Protein AF-A0A7F5R3G3-F1 (afdb_monomer)

Structure (mmCIF, N/CA/C/O backbone):
data_AF-A0A7F5R3G3-F1
#
_entry.id   AF-A0A7F5R3G3-F1
#
loop_
_atom_site.group_PDB
_atom_site.id
_atom_site.type_symbol
_atom_site.label_atom_id
_atom_site.label_alt_id
_atom_site.label_comp_id
_atom_site.label_asym_id
_atom_site.label_entity_id
_atom_site.label_seq_id
_atom_site.pdbx_PDB_ins_code
_atom_site.Cartn_x
_atom_site.Cartn_y
_atom_site.Cartn_z
_atom_site.occupancy
_atom_site.B_iso_or_equiv
_atom_site.auth_seq_id
_atom_site.auth_comp_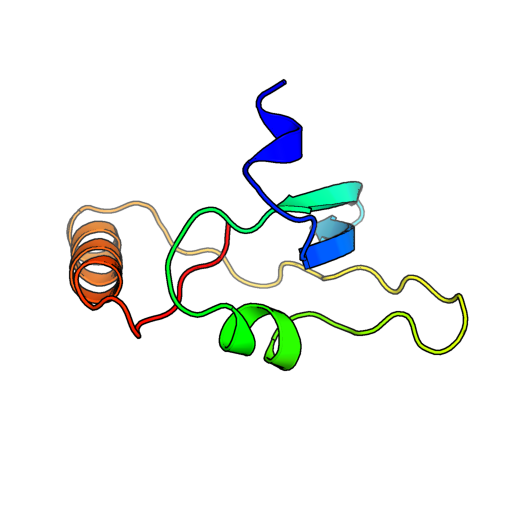id
_atom_site.auth_asym_id
_atom_site.auth_atom_id
_atom_site.pdbx_PDB_model_num
ATOM 1 N N . MET A 1 1 ? -22.147 -7.712 -4.011 1.00 56.12 1 MET A N 1
ATOM 2 C CA . MET A 1 1 ? -20.938 -7.357 -4.789 1.00 56.12 1 MET A CA 1
ATOM 3 C C . MET A 1 1 ? -20.078 -6.434 -3.938 1.00 56.12 1 MET A C 1
ATOM 5 O O . MET A 1 1 ? -20.431 -5.270 -3.811 1.00 56.12 1 MET A O 1
ATOM 9 N N . LEU A 1 2 ? -19.006 -6.954 -3.331 1.00 63.50 2 LEU A N 1
ATOM 10 C CA . LEU A 1 2 ? -18.123 -6.229 -2.396 1.00 63.50 2 LEU A CA 1
ATOM 11 C C . LEU A 1 2 ? -17.563 -4.924 -3.000 1.00 63.50 2 LEU A C 1
ATOM 13 O O . LEU A 1 2 ? -17.533 -3.891 -2.347 1.00 63.50 2 LEU A O 1
ATOM 17 N N . LEU A 1 3 ? -17.247 -4.943 -4.298 1.00 61.78 3 LEU A N 1
ATOM 18 C CA . LEU A 1 3 ? -16.749 -3.787 -5.054 1.00 61.78 3 LEU A CA 1
ATOM 19 C C . LEU A 1 3 ? -17.752 -2.627 -5.186 1.00 61.78 3 LEU A C 1
ATOM 21 O O . LEU A 1 3 ? -17.348 -1.515 -5.493 1.00 61.78 3 LEU A O 1
ATOM 25 N N . LYS A 1 4 ? -19.056 -2.846 -4.953 1.00 67.25 4 LYS A N 1
ATOM 26 C CA . LYS A 1 4 ? -20.043 -1.750 -4.935 1.00 67.25 4 LYS A CA 1
ATOM 27 C C . LYS A 1 4 ? -20.018 -0.952 -3.627 1.00 67.25 4 LYS A C 1
ATOM 29 O O . LYS A 1 4 ? -20.588 0.129 -3.583 1.00 67.25 4 LYS A O 1
ATOM 34 N N . GLN A 1 5 ? -19.411 -1.496 -2.569 1.00 80.50 5 GLN A N 1
ATOM 35 C CA . GLN A 1 5 ? -19.389 -0.882 -1.237 1.00 80.50 5 GLN A CA 1
ATOM 36 C C . GLN A 1 5 ? -18.157 0.001 -1.005 1.00 80.50 5 GLN A C 1
ATOM 38 O O . GLN A 1 5 ? -18.177 0.830 -0.102 1.00 80.50 5 GLN A O 1
ATOM 43 N N . TYR A 1 6 ? -17.119 -0.142 -1.831 1.00 87.19 6 TYR A N 1
ATOM 44 C CA . TYR A 1 6 ? -15.856 0.575 -1.692 1.00 87.19 6 TYR A CA 1
ATOM 45 C C . TYR A 1 6 ? -15.534 1.286 -3.011 1.00 87.19 6 TYR A C 1
ATOM 47 O O . TYR A 1 6 ? -15.313 0.604 -4.013 1.00 87.19 6 TYR A O 1
ATOM 55 N N . PRO A 1 7 ? -15.556 2.630 -3.071 1.00 89.38 7 PRO A N 1
ATOM 56 C CA . PRO A 1 7 ? -15.290 3.354 -4.309 1.00 89.38 7 PRO A CA 1
ATOM 57 C C . PRO A 1 7 ? -13.814 3.240 -4.714 1.00 89.38 7 PRO A C 1
ATOM 59 O O . PRO A 1 7 ? -12.918 3.249 -3.867 1.00 89.38 7 PRO A O 1
ATOM 62 N N . CYS A 1 8 ? -13.556 3.143 -6.021 1.00 89.38 8 CYS A N 1
ATOM 63 C CA . CYS A 1 8 ? -12.199 3.201 -6.566 1.00 89.38 8 CYS A CA 1
ATOM 64 C C . CYS A 1 8 ? -11.660 4.630 -6.425 1.00 89.38 8 CYS A C 1
ATOM 66 O O . CYS A 1 8 ? -12.232 5.564 -6.985 1.00 89.38 8 CYS A O 1
ATOM 68 N N . MET A 1 9 ? -10.556 4.790 -5.700 1.00 90.44 9 MET A N 1
ATOM 69 C CA . MET A 1 9 ? -9.931 6.088 -5.424 1.00 90.44 9 MET A CA 1
ATOM 70 C C . MET A 1 9 ? -8.818 6.426 -6.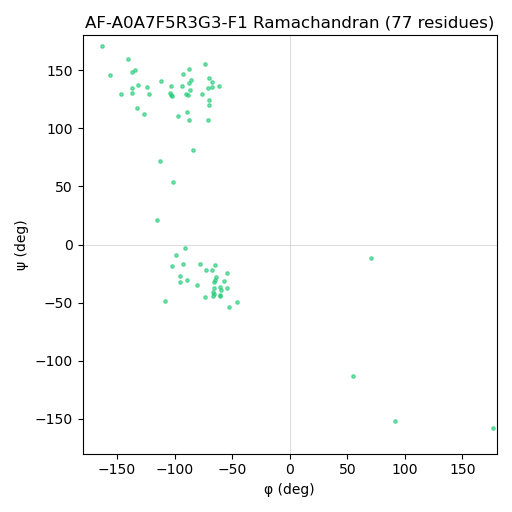399 1.00 90.44 9 MET A C 1
ATOM 72 O O . MET A 1 9 ? -8.581 7.597 -6.691 1.00 90.44 9 MET A O 1
ATOM 76 N N . TRP A 1 10 ? -8.116 5.406 -6.880 1.00 91.00 10 TRP A N 1
ATOM 77 C CA . TRP A 1 10 ? -6.998 5.583 -7.786 1.00 91.00 10 TRP A CA 1
ATOM 78 C C . TRP A 1 10 ? -6.770 4.330 -8.614 1.00 91.00 10 TRP A C 1
ATOM 80 O O . TRP A 1 10 ? -6.963 3.211 -8.143 1.00 91.00 10 TRP A O 1
ATOM 90 N N . GLN A 1 11 ? -6.336 4.532 -9.849 1.00 90.94 11 GLN A N 1
ATOM 91 C CA . GLN A 1 11 ? -5.965 3.471 -10.766 1.00 90.94 11 GLN A CA 1
ATOM 92 C C . GLN A 1 11 ? -4.677 3.876 -11.468 1.00 90.94 11 GLN A C 1
ATOM 94 O O . GLN A 1 11 ? -4.579 4.981 -12.010 1.00 90.94 11 GLN A O 1
ATOM 99 N N . GLY A 1 12 ? -3.705 2.973 -11.485 1.00 92.06 12 GLY A N 1
ATOM 100 C CA . GLY A 1 12 ? -2.442 3.240 -12.147 1.00 92.06 12 GLY A CA 1
ATOM 101 C C . GLY A 1 12 ? -1.425 2.125 -11.989 1.00 92.06 12 GLY A C 1
ATOM 102 O O . GLY A 1 12 ? -1.775 0.970 -11.749 1.00 92.06 12 GLY A O 1
ATOM 103 N N . LEU A 1 13 ? -0.155 2.481 -12.157 1.00 93.62 13 LEU A N 1
ATOM 104 C CA . LEU A 1 13 ? 0.968 1.558 -12.053 1.00 93.62 13 LEU A CA 1
ATOM 105 C C . LEU A 1 13 ? 1.677 1.765 -10.712 1.00 93.62 13 LEU A C 1
ATOM 107 O O . LEU A 1 13 ? 2.046 2.888 -10.380 1.00 93.62 13 LEU A O 1
ATOM 111 N N . LEU A 1 14 ? 1.903 0.701 -9.950 1.00 94.94 14 LEU A N 1
ATOM 112 C CA . LEU A 1 14 ? 2.864 0.696 -8.846 1.00 94.94 14 LEU A CA 1
ATOM 113 C C . LEU A 1 14 ? 4.203 0.186 -9.364 1.00 94.94 14 LEU A C 1
ATOM 115 O O . LEU A 1 14 ? 4.233 -0.810 -10.083 1.00 94.94 14 LEU A O 1
ATOM 119 N N . ALA A 1 15 ? 5.300 0.839 -8.986 1.00 95.31 15 ALA A N 1
ATOM 120 C CA . ALA A 1 15 ? 6.643 0.421 -9.377 1.00 95.31 15 ALA A CA 1
ATOM 121 C C . ALA A 1 15 ? 7.553 0.184 -8.173 1.00 95.31 15 ALA A C 1
ATOM 123 O O . ALA A 1 15 ? 7.642 1.016 -7.265 1.00 95.31 15 ALA A O 1
ATOM 124 N N . LEU A 1 16 ? 8.303 -0.915 -8.220 1.00 96.38 16 LEU A N 1
ATOM 125 C CA . LEU A 1 16 ? 9.364 -1.230 -7.272 1.00 96.38 16 LEU A CA 1
ATOM 126 C C . LEU A 1 16 ? 10.603 -1.662 -8.054 1.00 96.38 16 LEU A C 1
ATOM 128 O O . LEU A 1 16 ? 10.596 -2.679 -8.741 1.00 96.38 16 LEU A O 1
AT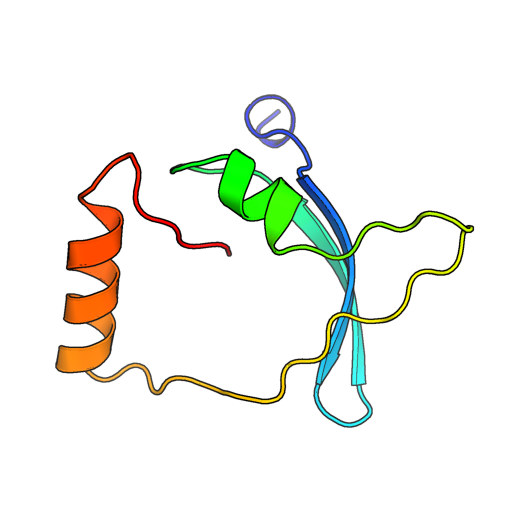OM 132 N N . LYS A 1 17 ? 11.694 -0.899 -7.926 1.00 93.25 17 LYS A N 1
ATOM 133 C CA . LYS A 1 17 ? 12.909 -1.084 -8.737 1.00 93.25 17 LYS A CA 1
ATOM 134 C C . LYS A 1 17 ? 12.574 -1.038 -10.240 1.00 93.25 17 LYS A C 1
ATOM 136 O O . LYS A 1 17 ? 12.185 0.022 -10.730 1.00 93.25 17 LYS A O 1
ATOM 141 N N . ASN A 1 18 ? 12.721 -2.164 -10.935 1.00 94.00 18 ASN A N 1
ATOM 142 C CA . ASN A 1 18 ? 12.464 -2.307 -12.366 1.00 94.00 18 ASN A CA 1
ATOM 143 C C . ASN A 1 18 ? 11.089 -2.925 -12.658 1.00 94.00 18 ASN A C 1
ATOM 145 O O . ASN A 1 18 ? 10.657 -2.903 -13.807 1.00 94.00 18 ASN A O 1
ATOM 149 N N . ASP A 1 19 ? 10.397 -3.424 -11.632 1.00 96.25 19 ASP A N 1
ATOM 150 C CA . ASP A 1 19 ? 9.124 -4.121 -11.783 1.00 96.25 19 ASP A CA 1
ATOM 151 C C . ASP A 1 19 ? 7.958 -3.146 -11.642 1.00 96.25 19 ASP A C 1
ATOM 153 O O . ASP A 1 19 ? 8.020 -2.179 -10.870 1.00 96.25 19 ASP A O 1
ATOM 157 N N . GLN A 1 20 ? 6.882 -3.412 -12.384 1.00 95.69 20 GLN A N 1
ATOM 158 C CA . GLN A 1 20 ? 5.651 -2.630 -12.337 1.00 95.69 20 GLN A CA 1
ATOM 159 C C . GLN A 1 20 ? 4.420 -3.532 -12.333 1.00 95.69 20 GLN A C 1
ATOM 161 O O . GLN A 1 20 ? 4.419 -4.597 -12.947 1.00 95.69 20 GLN A O 1
ATOM 166 N N . ALA A 1 21 ? 3.359 -3.076 -11.673 1.00 95.12 21 ALA A N 1
ATOM 167 C CA . ALA A 1 21 ? 2.067 -3.748 -11.651 1.00 95.12 21 ALA A CA 1
ATOM 168 C C . ALA A 1 21 ? 0.929 -2.736 -11.811 1.00 95.12 21 ALA A C 1
ATOM 170 O O . ALA A 1 21 ? 0.924 -1.692 -11.157 1.00 95.12 21 ALA A O 1
ATOM 171 N N . ALA A 1 22 ? -0.044 -3.060 -12.662 1.00 93.62 22 ALA A N 1
ATOM 172 C CA . ALA A 1 22 ? -1.289 -2.309 -12.760 1.00 93.62 22 ALA A CA 1
ATOM 173 C C . ALA A 1 22 ? -2.200 -2.650 -11.581 1.00 93.62 22 ALA A C 1
ATOM 175 O O . ALA A 1 22 ? -2.442 -3.824 -11.300 1.00 93.62 22 ALA A O 1
ATOM 176 N N . VAL A 1 23 ? -2.700 -1.623 -10.897 1.00 92.75 23 VAL A N 1
ATOM 177 C CA . VAL A 1 23 ? -3.526 -1.778 -9.699 1.00 92.75 23 VAL A CA 1
ATOM 178 C C . VAL A 1 23 ? -4.676 -0.775 -9.670 1.00 92.75 23 VAL A C 1
ATOM 180 O O . VAL A 1 23 ? -4.640 0.281 -10.308 1.00 92.75 23 VAL A O 1
ATOM 183 N N . GLN A 1 24 ? -5.683 -1.109 -8.870 1.00 91.12 24 GLN A N 1
ATOM 184 C CA . GLN A 1 24 ? -6.756 -0.216 -8.453 1.00 91.12 24 GLN A CA 1
ATOM 185 C C . GLN A 1 24 ? -6.762 -0.165 -6.924 1.00 91.12 24 GLN A C 1
ATOM 187 O O . GLN A 1 24 ? -6.746 -1.207 -6.270 1.00 91.12 24 GLN A O 1
ATOM 192 N N . MET A 1 25 ? -6.771 1.041 -6.365 1.00 91.06 25 MET A N 1
ATOM 193 C CA . MET A 1 25 ? -6.861 1.288 -4.928 1.00 91.06 25 MET A CA 1
ATOM 194 C C . MET A 1 25 ? -8.283 1.712 -4.587 1.00 91.06 25 MET A C 1
ATOM 196 O O . MET A 1 25 ? -8.825 2.647 -5.185 1.00 91.06 25 MET A O 1
ATOM 200 N N . TYR A 1 26 ? -8.879 1.037 -3.612 1.00 90.38 26 TYR A N 1
ATOM 201 C CA . TYR A 1 26 ? -10.257 1.256 -3.189 1.00 90.38 26 TYR A CA 1
ATOM 202 C C . TYR A 1 26 ? -10.288 1.861 -1.791 1.00 90.38 26 TYR A C 1
ATOM 204 O O . TYR A 1 26 ? -9.505 1.489 -0.921 1.00 90.38 26 TYR A O 1
ATOM 212 N N . PHE A 1 27 ? -11.205 2.795 -1.565 1.00 87.75 27 PHE A N 1
ATOM 213 C CA . PHE A 1 27 ? -11.391 3.375 -0.242 1.00 87.75 27 PHE A CA 1
ATOM 214 C C . PHE A 1 27 ? -12.014 2.345 0.696 1.00 87.75 27 PHE A C 1
ATOM 216 O O . PHE A 1 27 ? -13.099 1.856 0.402 1.00 87.75 27 PHE A O 1
ATOM 223 N N . VAL A 1 28 ? -11.368 2.066 1.830 1.00 87.75 28 VAL A N 1
ATOM 224 C CA . VAL A 1 28 ? -11.895 1.159 2.866 1.00 87.75 28 VAL A CA 1
ATOM 225 C C . VAL A 1 28 ? -12.342 1.934 4.107 1.00 87.75 28 VAL A C 1
ATOM 227 O O . VAL A 1 28 ? -13.447 1.719 4.600 1.00 87.75 28 VAL A O 1
ATOM 230 N N . SER A 1 29 ? -11.503 2.838 4.618 1.00 85.62 29 SER A N 1
ATOM 231 C CA . SER A 1 29 ? -11.779 3.635 5.819 1.00 85.62 29 SER A CA 1
ATOM 232 C C . SER A 1 29 ? -10.845 4.852 5.921 1.00 85.62 29 SER A C 1
ATOM 234 O O . SER A 1 29 ? -9.886 4.978 5.161 1.00 85.62 29 SER A O 1
ATOM 236 N N . GLY A 1 30 ? -11.122 5.760 6.865 1.00 85.94 30 GLY A N 1
ATOM 237 C CA . GLY A 1 30 ? -10.306 6.953 7.125 1.00 85.94 30 GLY A CA 1
ATOM 238 C C . GLY A 1 30 ? -10.747 8.185 6.328 1.00 85.94 30 GLY A C 1
ATOM 239 O O . GLY A 1 30 ? -11.920 8.340 5.993 1.00 85.94 30 GLY A O 1
ATOM 240 N N . ASN A 1 31 ? -9.804 9.085 6.033 1.00 86.12 31 ASN A N 1
ATOM 241 C CA . ASN A 1 31 ? -10.079 10.347 5.344 1.00 86.12 31 ASN A CA 1
ATOM 242 C C . ASN A 1 31 ? -9.801 10.258 3.832 1.00 86.12 31 ASN A C 1
ATOM 244 O O . ASN A 1 31 ? -8.650 10.222 3.392 1.00 86.12 31 ASN A O 1
ATOM 248 N N . GLU A 1 32 ? -10.868 10.305 3.033 1.00 87.00 32 GLU A N 1
ATOM 249 C CA . GLU A 1 32 ? -10.824 10.263 1.566 1.00 87.00 32 GLU A CA 1
ATOM 250 C C . GLU A 1 32 ? -9.969 11.391 0.949 1.00 87.00 32 GLU A C 1
ATOM 252 O O . GLU A 1 32 ? -9.329 11.197 -0.087 1.00 87.00 32 GLU A O 1
ATOM 257 N N . GLN A 1 33 ? -9.903 12.568 1.584 1.00 88.75 33 GLN A N 1
ATOM 258 C CA . GLN A 1 33 ? -9.121 13.698 1.063 1.00 88.75 33 GLN A CA 1
ATOM 259 C C . GLN A 1 33 ? -7.628 13.395 1.014 1.00 88.75 33 GLN A C 1
ATOM 261 O O . GLN A 1 33 ? -6.918 13.899 0.148 1.00 88.75 33 GLN A O 1
ATOM 266 N N . VAL A 1 34 ? -7.147 12.523 1.896 1.00 87.38 34 VAL A N 1
ATOM 267 C CA . VAL A 1 34 ? -5.739 12.129 1.907 1.00 87.38 34 VAL A CA 1
ATOM 268 C C . VAL A 1 34 ? -5.415 11.351 0.637 1.00 87.38 34 VAL A C 1
ATOM 270 O O . VAL A 1 34 ? -4.410 11.637 -0.000 1.00 87.38 34 VAL A O 1
ATOM 273 N N . ALA A 1 35 ? -6.312 10.466 0.195 1.00 86.94 35 ALA A N 1
ATOM 274 C CA . ALA A 1 35 ? -6.201 9.795 -1.101 1.00 86.94 35 ALA A CA 1
ATOM 275 C C . ALA A 1 35 ? -6.022 10.804 -2.235 1.00 86.94 35 ALA A C 1
ATOM 277 O O . ALA A 1 35 ? -5.075 10.735 -3.013 1.00 86.94 35 ALA A O 1
ATOM 278 N N . LYS A 1 36 ? -6.951 11.765 -2.294 1.00 86.75 36 LYS A N 1
ATOM 279 C CA . LYS A 1 36 ? -7.080 12.739 -3.382 1.00 86.75 36 LYS A CA 1
ATOM 280 C C . LYS A 1 3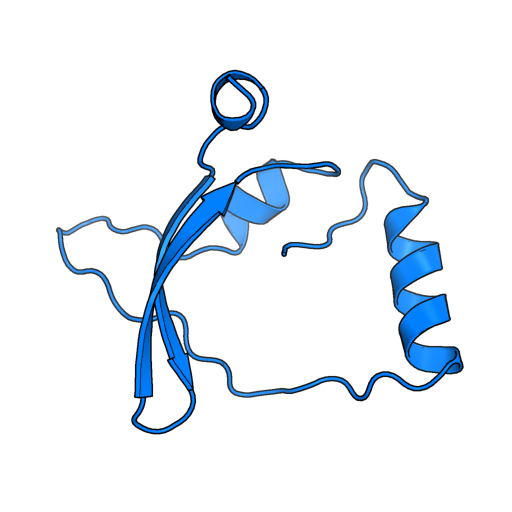6 ? -5.880 13.679 -3.454 1.00 86.75 36 LYS A C 1
ATOM 282 O O . LYS A 1 36 ? -5.529 14.127 -4.545 1.00 86.75 36 LYS A O 1
ATOM 287 N N . CYS A 1 37 ? -5.278 13.982 -2.306 1.00 89.25 37 CYS A N 1
ATOM 288 C CA . CYS A 1 37 ? -4.122 14.864 -2.194 1.00 89.25 37 CYS A CA 1
ATOM 289 C C . CYS A 1 37 ? -2.780 14.130 -2.330 1.00 89.25 37 CYS A C 1
ATOM 291 O O . CYS A 1 37 ? -1.813 14.741 -2.776 1.00 89.25 37 CYS A O 1
ATOM 293 N N . SER A 1 38 ? -2.692 12.859 -1.929 1.00 88.38 38 SER A N 1
ATOM 294 C CA . SER A 1 38 ? -1.431 12.102 -1.922 1.00 88.38 38 SER A CA 1
ATOM 295 C C . SER A 1 38 ? -1.207 11.259 -3.175 1.00 88.38 38 SER A C 1
ATOM 297 O O . SER A 1 38 ? -0.055 10.996 -3.519 1.00 88.38 38 SER A O 1
ATOM 299 N N . LEU A 1 39 ? -2.270 10.818 -3.851 1.00 89.38 39 LEU A N 1
ATOM 300 C CA . LEU A 1 39 ? -2.156 9.983 -5.045 1.00 89.38 39 LEU A CA 1
ATOM 301 C C . LEU A 1 39 ? -2.010 10.854 -6.305 1.00 89.38 39 LEU A C 1
ATOM 303 O O . LEU A 1 39 ? -2.690 11.876 -6.438 1.00 89.38 39 LEU A O 1
ATOM 307 N N . PRO A 1 40 ? -1.136 10.468 -7.252 1.00 88.75 40 PRO A N 1
ATOM 308 C CA . PRO A 1 40 ? -0.925 11.231 -8.473 1.00 88.75 40 PRO A CA 1
ATOM 309 C C . PRO A 1 40 ? -2.170 11.190 -9.366 1.00 88.75 40 PRO A C 1
ATOM 311 O O . PRO A 1 40 ? -2.806 10.147 -9.529 1.00 88.75 40 PRO A O 1
ATOM 314 N N . LYS A 1 41 ? -2.502 12.330 -9.978 1.00 82.44 41 LYS A N 1
ATOM 315 C CA . LYS A 1 41 ? -3.608 12.444 -10.936 1.00 82.44 41 LYS A CA 1
ATOM 316 C C . LYS A 1 41 ? -3.114 12.078 -12.338 1.00 82.44 41 LYS A C 1
ATOM 318 O O . LYS A 1 41 ? -2.099 12.605 -12.781 1.00 82.44 41 LYS A O 1
ATOM 323 N N . ASN A 1 42 ? -3.861 11.241 -13.057 1.00 73.44 42 ASN A N 1
ATOM 324 C CA . ASN A 1 42 ? -3.628 10.986 -14.483 1.00 73.44 42 ASN A CA 1
ATOM 325 C C . ASN A 1 42 ? -4.320 12.083 -15.301 1.00 73.44 42 ASN A C 1
ATOM 327 O O . ASN A 1 42 ? -5.456 11.913 -15.736 1.00 73.44 42 ASN A O 1
ATOM 331 N N . ILE A 1 43 ? -3.667 13.241 -15.422 1.00 70.00 43 ILE A N 1
ATOM 332 C CA . ILE A 1 43 ? -4.248 14.448 -16.040 1.00 70.00 43 ILE A CA 1
ATOM 333 C C . ILE A 1 43 ? -4.175 14.370 -17.576 1.00 70.00 43 ILE A C 1
ATOM 335 O O . ILE A 1 43 ? -5.120 14.758 -18.252 1.00 70.00 43 ILE A O 1
ATOM 339 N N . ASP A 1 44 ? -3.109 13.767 -18.116 1.00 72.12 44 ASP A N 1
ATOM 340 C CA . ASP A 1 44 ? -2.777 13.828 -19.551 1.00 72.12 44 ASP A CA 1
ATOM 341 C C . ASP A 1 44 ? -2.842 12.459 -20.253 1.00 72.12 44 ASP A C 1
ATOM 343 O O . ASP A 1 44 ? -2.167 12.219 -21.251 1.00 72.12 44 ASP A O 1
ATOM 347 N N . GLY A 1 45 ? -3.564 11.490 -19.679 1.00 69.06 45 GLY A N 1
ATOM 348 C CA . GLY A 1 45 ? -3.585 10.098 -20.158 1.00 69.06 45 GLY A CA 1
ATOM 349 C C . GLY A 1 45 ? -2.282 9.322 -19.912 1.00 69.06 45 GLY A C 1
ATOM 350 O O . GLY A 1 45 ? -2.268 8.094 -20.002 1.00 69.06 45 GLY A O 1
ATOM 351 N N . SER A 1 46 ? -1.200 10.005 -19.524 1.00 71.56 46 SER A N 1
ATOM 352 C CA . SER A 1 46 ? -0.027 9.349 -18.954 1.00 71.56 46 SER A CA 1
ATOM 353 C C . SER A 1 46 ? -0.383 8.754 -17.590 1.00 71.56 46 SER A C 1
ATOM 355 O O . SER A 1 46 ? -1.060 9.385 -16.780 1.00 71.56 46 SER A O 1
ATOM 357 N N . THR A 1 47 ? 0.052 7.514 -17.358 1.00 77.12 47 THR A N 1
ATOM 358 C CA . THR A 1 47 ? -0.072 6.823 -16.068 1.00 77.12 47 THR A CA 1
ATOM 359 C C . THR A 1 47 ? 1.326 6.623 -15.490 1.00 77.12 47 THR A C 1
ATOM 361 O O . THR A 1 47 ? 1.863 5.514 -15.559 1.00 77.12 47 THR A O 1
ATOM 364 N N . PRO A 1 48 ? 1.992 7.692 -15.008 1.00 83.94 48 PRO A N 1
ATOM 365 C CA . PRO A 1 48 ? 3.313 7.547 -14.421 1.00 83.94 48 PRO A CA 1
ATOM 366 C C . PRO A 1 48 ? 3.223 6.622 -13.201 1.00 83.94 48 PRO A C 1
ATOM 368 O O . PRO A 1 48 ? 2.289 6.745 -12.401 1.00 83.94 48 PRO A O 1
ATOM 371 N N . PRO A 1 49 ? 4.170 5.686 -13.034 1.00 90.12 49 PRO A N 1
ATOM 372 C CA . PRO A 1 49 ? 4.081 4.740 -11.944 1.00 90.12 49 PRO A CA 1
ATOM 373 C C . PRO A 1 49 ? 4.345 5.416 -10.597 1.00 90.12 49 PRO A C 1
ATOM 375 O O . PRO A 1 49 ? 5.329 6.143 -10.429 1.00 90.12 49 PRO A O 1
ATOM 378 N N . LEU A 1 50 ? 3.507 5.110 -9.609 1.00 92.88 50 LEU A N 1
ATOM 379 C CA . LEU A 1 50 ? 3.749 5.431 -8.211 1.00 92.88 50 LEU A CA 1
ATOM 380 C C . LEU A 1 50 ? 4.884 4.531 -7.697 1.00 92.88 50 LEU A C 1
ATOM 382 O O . LEU A 1 50 ? 4.731 3.319 -7.540 1.00 92.88 50 LEU A O 1
ATOM 386 N N . ARG A 1 51 ? 6.062 5.130 -7.499 1.00 94.12 51 ARG A N 1
ATOM 387 C CA . ARG A 1 51 ? 7.300 4.420 -7.154 1.00 94.12 51 ARG A CA 1
ATOM 388 C C . ARG A 1 51 ? 7.460 4.255 -5.646 1.00 94.12 51 ARG A C 1
ATOM 390 O O . ARG A 1 51 ? 7.439 5.228 -4.896 1.00 94.12 51 ARG A O 1
ATOM 397 N N . ILE A 1 52 ? 7.717 3.025 -5.218 1.00 94.81 52 ILE A N 1
ATOM 398 C CA . ILE A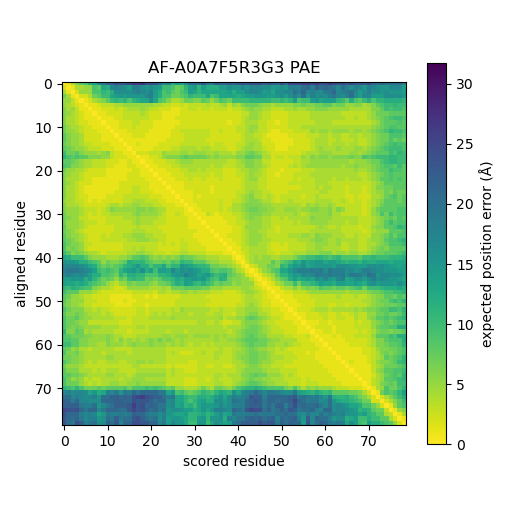 1 52 ? 8.035 2.693 -3.831 1.00 94.81 52 ILE A CA 1
ATOM 399 C C . ILE A 1 52 ? 9.545 2.847 -3.629 1.00 94.81 52 ILE A C 1
ATOM 401 O O . ILE A 1 52 ? 10.338 2.027 -4.096 1.00 94.81 52 ILE A O 1
ATOM 405 N N . PHE A 1 53 ? 9.944 3.900 -2.916 1.00 94.75 53 PHE A N 1
ATOM 406 C CA . PHE A 1 53 ? 11.352 4.176 -2.595 1.00 94.75 53 PHE A CA 1
ATOM 407 C C . PHE A 1 53 ? 11.743 3.798 -1.167 1.00 94.75 53 PHE A C 1
ATOM 409 O O . PHE A 1 53 ? 12.926 3.671 -0.857 1.00 94.75 53 PHE A O 1
ATOM 416 N N . GLN A 1 54 ? 10.762 3.631 -0.285 1.00 94.38 54 GLN A N 1
ATOM 417 C CA . GLN A 1 54 ? 10.979 3.386 1.134 1.00 94.38 54 GLN A CA 1
ATOM 418 C C . GLN A 1 54 ? 10.085 2.247 1.609 1.00 94.38 54 GLN A C 1
ATOM 420 O O . GLN A 1 54 ? 8.997 2.025 1.080 1.00 94.38 54 GLN A O 1
ATOM 425 N N . ARG A 1 55 ? 10.560 1.521 2.622 1.00 92.69 55 ARG A N 1
ATOM 426 C CA . ARG A 1 55 ? 9.809 0.461 3.293 1.00 92.69 55 ARG A CA 1
ATOM 427 C C . ARG A 1 55 ? 9.897 0.653 4.796 1.00 92.69 55 ARG A C 1
ATOM 429 O O . ARG A 1 55 ? 10.976 0.915 5.326 1.00 92.69 55 ARG A O 1
ATOM 436 N N . MET A 1 56 ? 8.771 0.482 5.469 1.00 95.31 56 MET A N 1
ATOM 437 C CA . MET A 1 56 ? 8.738 0.344 6.918 1.00 95.31 56 MET A CA 1
ATOM 438 C C . MET A 1 56 ? 8.973 -1.129 7.263 1.00 95.31 56 MET A C 1
ATOM 440 O O . MET A 1 56 ? 8.485 -2.011 6.554 1.00 95.31 56 MET A O 1
ATOM 444 N N . ARG A 1 57 ? 9.729 -1.414 8.327 1.00 94.06 57 ARG A N 1
ATOM 445 C CA . ARG A 1 57 ? 9.737 -2.767 8.897 1.00 94.06 57 ARG A CA 1
ATOM 446 C C . ARG A 1 57 ? 8.415 -2.992 9.644 1.00 94.06 57 ARG A C 1
ATOM 448 O O . ARG A 1 57 ? 7.738 -2.041 10.019 1.00 94.06 57 ARG A O 1
ATOM 455 N N . LEU A 1 58 ? 8.013 -4.248 9.795 1.00 93.81 58 LEU A N 1
ATOM 456 C CA . LEU A 1 58 ? 6.787 -4.613 10.510 1.00 93.81 58 LEU A CA 1
ATOM 457 C C . LEU A 1 58 ? 7.135 -5.100 11.919 1.00 93.81 58 LEU A C 1
ATOM 459 O O . LEU A 1 58 ? 6.792 -6.213 12.305 1.00 93.81 58 LEU A O 1
ATOM 463 N N . GLU A 1 59 ? 7.877 -4.284 12.667 1.00 96.44 59 GLU A N 1
ATOM 464 C CA . GLU A 1 59 ? 8.208 -4.561 14.067 1.00 96.44 59 GLU A CA 1
ATOM 465 C C . GLU A 1 59 ? 7.099 -4.007 14.989 1.00 96.44 59 GLU A C 1
ATOM 467 O O . GLU A 1 59 ? 6.470 -2.999 14.639 1.00 96.44 59 GLU A O 1
ATOM 472 N N . PRO A 1 60 ? 6.859 -4.602 16.178 1.00 94.94 60 PRO A N 1
ATOM 473 C CA . PRO A 1 60 ? 5.783 -4.186 17.084 1.00 94.94 60 PRO A CA 1
ATOM 474 C C . PRO A 1 60 ? 5.659 -2.667 17.312 1.00 94.94 60 PRO A C 1
ATOM 476 O O . PRO A 1 60 ? 4.570 -2.136 17.084 1.00 94.94 60 PRO A O 1
ATOM 479 N N . PRO A 1 61 ? 6.736 -1.912 17.631 1.00 94.38 61 PRO A N 1
ATOM 480 C CA . PRO A 1 61 ? 6.607 -0.473 17.879 1.00 94.38 61 PRO A CA 1
ATOM 481 C C . PRO A 1 61 ? 6.161 0.321 16.641 1.00 94.38 61 PRO A C 1
ATOM 483 O O . PRO A 1 61 ? 5.486 1.346 16.762 1.00 94.38 61 PRO A O 1
ATOM 486 N N . GLN A 1 62 ? 6.517 -0.137 15.437 1.00 92.25 62 GLN A N 1
ATOM 487 C CA . GLN A 1 62 ? 6.137 0.522 14.185 1.00 92.25 62 GLN A CA 1
ATOM 488 C C . GLN A 1 62 ? 4.658 0.285 13.881 1.00 92.25 62 GLN A C 1
ATOM 490 O O . GLN A 1 62 ? 3.931 1.228 13.562 1.00 92.25 62 GLN A O 1
ATOM 495 N N . VAL A 1 63 ? 4.201 -0.960 14.038 1.00 92.62 63 VAL A N 1
ATOM 496 C CA . VAL A 1 63 ? 2.803 -1.342 13.809 1.00 92.62 63 VAL A CA 1
ATOM 497 C C . VAL A 1 63 ? 1.882 -0.673 14.830 1.00 92.62 63 VAL A C 1
ATOM 499 O O . VAL A 1 63 ? 0.863 -0.111 14.439 1.00 92.62 63 VAL A O 1
ATOM 502 N N . GLU A 1 64 ? 2.258 -0.628 16.110 1.00 94.69 64 GLU A N 1
ATOM 503 C CA . GLU A 1 64 ? 1.508 0.099 17.147 1.00 94.69 64 GLU A CA 1
ATOM 504 C C .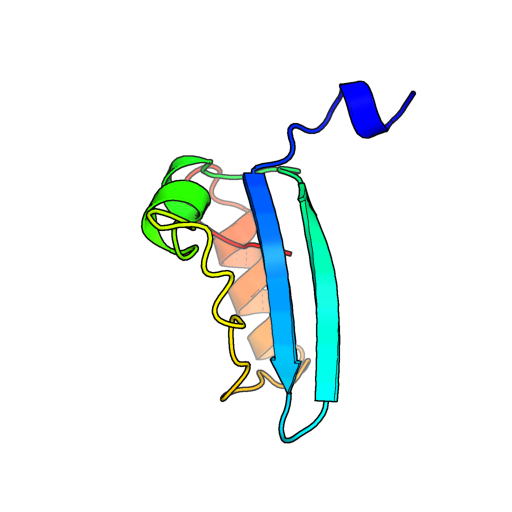 GLU A 1 64 ? 1.415 1.604 16.857 1.00 94.69 64 GLU A C 1
ATOM 506 O O . GLU A 1 64 ? 0.387 2.242 17.106 1.00 94.69 64 GLU A O 1
ATOM 511 N N . GLY A 1 65 ? 2.481 2.193 16.306 1.00 90.62 65 GLY A N 1
ATOM 512 C CA . GLY A 1 65 ? 2.479 3.577 15.835 1.00 90.62 65 GLY A CA 1
ATOM 513 C C . GLY A 1 65 ? 1.454 3.816 14.724 1.00 90.62 65 GLY A C 1
ATOM 514 O O . GLY A 1 65 ? 0.715 4.802 14.772 1.00 90.62 65 GLY A O 1
ATOM 515 N N . VAL A 1 66 ? 1.373 2.904 13.752 1.00 90.81 66 VAL A N 1
ATOM 516 C CA . VAL A 1 66 ? 0.362 2.951 12.685 1.00 90.81 66 VAL A CA 1
ATOM 517 C C . VAL A 1 66 ? -1.041 2.718 13.249 1.00 90.81 66 VAL A C 1
ATOM 519 O O . VAL A 1 66 ? -1.942 3.493 12.946 1.00 90.81 66 VAL A O 1
ATOM 522 N 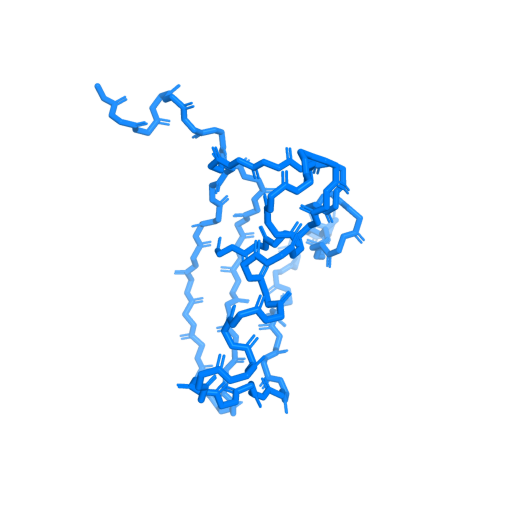N . ALA A 1 67 ? -1.230 1.739 14.133 1.00 89.81 67 ALA A N 1
ATOM 523 C CA . ALA A 1 67 ? -2.528 1.431 14.733 1.00 89.81 67 ALA A CA 1
ATOM 524 C C . ALA A 1 67 ? -3.099 2.619 15.523 1.00 89.81 67 ALA A C 1
ATOM 526 O O . ALA A 1 67 ? -4.266 2.967 15.352 1.00 89.81 67 ALA A O 1
ATOM 527 N N . ARG A 1 68 ? -2.269 3.311 16.319 1.00 89.44 68 ARG A N 1
ATOM 528 C CA . ARG A 1 68 ? -2.678 4.550 17.008 1.00 89.44 68 ARG A CA 1
ATOM 529 C C . ARG A 1 68 ? -3.107 5.641 16.032 1.00 89.44 68 ARG A C 1
ATOM 531 O O . ARG A 1 68 ? -4.085 6.336 16.290 1.00 89.44 68 ARG A O 1
ATOM 538 N N . LYS A 1 69 ? -2.418 5.775 14.895 1.00 85.25 69 LYS A N 1
ATOM 539 C CA . LYS A 1 69 ? -2.844 6.688 13.827 1.00 85.25 69 LYS A CA 1
ATOM 540 C C . LYS A 1 69 ? -4.162 6.235 13.203 1.00 85.25 69 LYS A C 1
ATOM 542 O O . LYS A 1 69 ? -4.977 7.090 12.909 1.00 85.25 69 LYS A O 1
ATOM 547 N N . MET A 1 70 ? -4.414 4.941 13.038 1.00 86.06 70 MET A N 1
ATOM 548 C CA . MET A 1 70 ? -5.663 4.443 12.445 1.00 86.06 70 MET A CA 1
ATOM 549 C C . MET A 1 70 ? -6.887 4.578 13.368 1.00 86.06 70 MET A C 1
ATOM 551 O O . MET A 1 70 ? -8.009 4.617 12.876 1.00 86.06 70 MET A O 1
ATOM 555 N N . GLN A 1 71 ? -6.698 4.674 14.690 1.00 82.44 71 GLN A N 1
ATOM 556 C CA . GLN A 1 71 ? -7.796 4.880 15.650 1.00 82.44 71 GLN A CA 1
ATOM 557 C C . GLN A 1 71 ? -8.466 6.255 15.521 1.00 82.44 71 GLN A C 1
ATOM 559 O O . GLN A 1 71 ? -9.612 6.433 15.932 1.00 82.44 71 GLN A O 1
ATOM 564 N N . VAL A 1 72 ? -7.772 7.236 14.946 1.00 72.56 72 VAL A N 1
ATOM 565 C CA . VAL A 1 72 ? -8.330 8.564 14.704 1.00 72.56 72 VAL A CA 1
ATOM 566 C C . VAL A 1 72 ? -9.000 8.539 13.331 1.00 72.56 72 VAL A C 1
ATOM 568 O O . VAL A 1 72 ? -8.320 8.427 12.320 1.00 72.56 72 VAL A O 1
ATOM 571 N N . VAL A 1 73 ? -10.329 8.682 13.277 1.00 56.91 73 VAL A N 1
ATOM 572 C CA . VAL A 1 73 ? -11.134 8.627 12.029 1.00 56.91 73 VAL A CA 1
ATOM 573 C C . VAL A 1 73 ? -10.636 9.612 10.951 1.00 56.91 73 VAL A C 1
ATOM 575 O O . VAL A 1 73 ? -10.804 9.378 9.757 1.00 56.91 73 VAL A O 1
ATOM 578 N N . TYR A 1 74 ? -9.960 10.687 11.363 1.00 53.88 74 TYR A N 1
ATOM 579 C CA . TYR A 1 74 ? -9.365 11.699 10.483 1.00 53.88 74 TYR A CA 1
ATOM 580 C C . TYR A 1 74 ? -7.910 11.434 10.073 1.00 53.88 74 TYR A C 1
ATOM 582 O O . TYR A 1 74 ? -7.341 12.226 9.322 1.00 53.88 74 TYR A O 1
ATOM 590 N N . SER A 1 75 ? -7.289 10.372 10.579 1.00 51.62 75 SER A N 1
ATOM 591 C CA . SER A 1 75 ? -5.870 10.093 10.399 1.00 51.62 75 SER A CA 1
ATOM 592 C C . SER A 1 75 ? -5.657 9.001 9.356 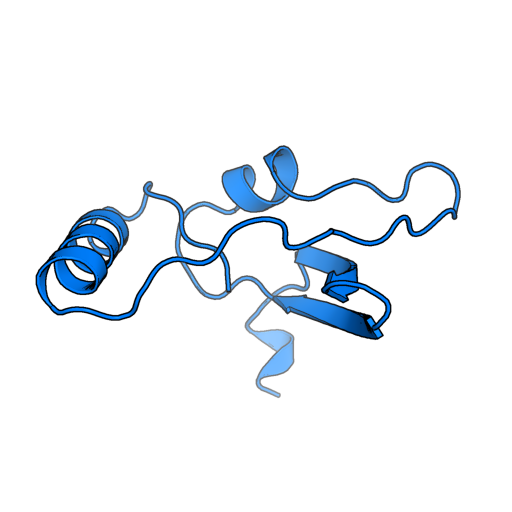1.00 51.62 75 SER A C 1
ATOM 594 O O . SER A 1 75 ? -6.384 8.016 9.250 1.00 51.62 75 SER A O 1
ATOM 596 N N . SER A 1 76 ? -4.675 9.265 8.510 1.00 48.78 76 SER A N 1
ATOM 597 C CA . SER A 1 76 ? -4.553 8.702 7.178 1.00 48.78 76 SER A CA 1
ATOM 598 C C . SER A 1 76 ? -3.754 7.406 7.166 1.00 48.78 76 SER A C 1
ATOM 600 O O . SER A 1 76 ? -2.606 7.389 7.613 1.00 48.78 76 SER A O 1
ATOM 602 N N . PHE A 1 77 ? -4.293 6.355 6.552 1.00 46.84 77 PHE A N 1
ATOM 603 C CA . PHE A 1 77 ? -3.474 5.268 6.022 1.00 46.84 77 PHE A CA 1
ATOM 604 C C . PHE A 1 77 ? -4.117 4.707 4.755 1.00 46.84 77 PHE A C 1
ATOM 606 O O . PHE A 1 77 ? -5.313 4.430 4.740 1.00 46.84 77 PHE A O 1
ATOM 613 N N . PHE A 1 78 ? -3.325 4.593 3.691 1.00 46.06 78 PHE A N 1
ATOM 614 C CA . PHE A 1 78 ? -3.742 4.008 2.421 1.00 46.06 78 PHE A CA 1
ATOM 615 C C . PHE A 1 78 ? -3.139 2.608 2.301 1.00 46.06 78 PHE A C 1
ATOM 617 O O . PHE A 1 78 ? -1.939 2.444 2.529 1.00 46.06 78 PHE A O 1
ATOM 624 N N . LEU A 1 79 ? -3.980 1.629 1.965 1.00 45.62 79 LEU A N 1
ATOM 625 C CA . LEU A 1 79 ? -3.580 0.331 1.420 1.00 45.62 79 LEU A CA 1
ATOM 626 C C . LEU A 1 79 ? -3.918 0.317 -0.071 1.00 45.62 79 LEU A C 1
ATOM 628 O O . LEU A 1 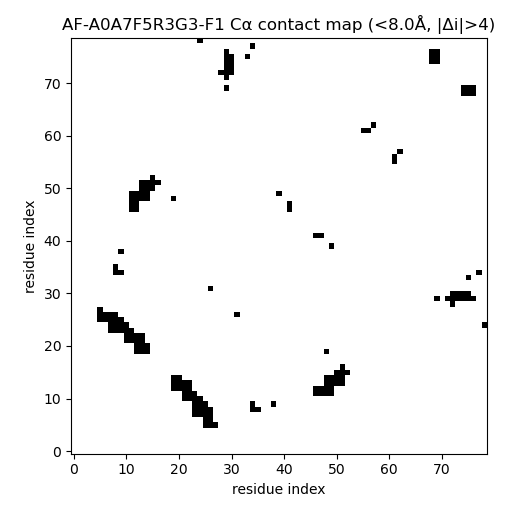79 ? -5.031 0.780 -0.414 1.00 45.62 79 LEU A O 1
#

Sequence (79 aa):
MLLKQYPCMWQGLLALKNDQAAVQMYFVSGNEQVAKCSLPKNIDGSTPPLRIFQRMRLEPPQVEGVARKMQVVYSSFFL

Nearest PDB structures (foldseek):
  7z1k-assembly1_A  TM=9.375E-01  e=8.192E-07  Homo sapiens
  1ow1-assembly1_A  TM=9.456E-01  e=1.823E-06  Homo sapiens
  7z27-assembly1_A  TM=8.177E-01  e=3.642E-03  Homo sapiens
  7z27-assembly1_B  TM=7.656E-01  e=2.284E-03  Homo sapiens
  7odt-assembly1_a  TM=1.876E-01  e=5.573E+00  Homo sapiens

Mean predicted aligned error: 6.3 Å

InterPro domains:
  IPR010912 Spen paralogue/orthologue C-terminal, metazoa [PS50917] (1-79)
  IPR012921 Spen paralogue and orthologue SPOC, C-terminal [PF07744] (4-71)
  IPR016194 SPOC-like, C-terminal domain superfamily [G3DSA:2.40.290.10] (1-79)
  IPR016194 SPOC-like, C-terminal domain superfamily [SSF100939] (2-73)

Solvent-accessible surface area (backbone atoms only — not comparable to full-atom values): 5098 Å² total; per-residue (Å²): 115,76,73,79,78,29,58,79,75,47,74,44,30,42,26,49,91,91,47,74,46,84,49,72,35,51,52,85,72,54,38,68,64,53,52,69,73,72,51,85,78,66,83,80,80,54,64,76,55,54,67,60,86,77,81,80,73,91,45,71,74,52,48,53,54,50,49,61,43,58,72,39,63,78,31,78,72,87,112

Secondary structure (DSSP, 8-state):
-GGGTS-EEEEEEEEETTEEEEEEEE--SS-HHHHHHHSPP--SS----EE--------HHHHHHHHHHHTSTTS----

pLDDT: mean 84.02, std 13.71, range [45.62, 96.44]

Foldseek 3Di:
DVCVVWDFLDWAWADEDHDIDTDTFTDDAADSVCSVVVDDDCPPVDRPHDYDPDDDDPDPVVVVVVVVQVVPRHGDDTD

Organism: Agrilus planipennis (NCBI:txid224129)

Radius of gyration: 14.32 Å; Cα contacts (8 Å, |Δi|>4): 86; chains: 1; bounding box: 34×22×38 Å